Protein AF-A0A7G2RPW8-F1 (afdb_monomer_lite)

pLDDT: mean 79.2, std 11.69, range [50.03, 95.81]

Sequence (171 aa):
MIDICSELSLPIVYSKDDTKHDIQTKIYGFFKKWMQYSFPTNHYNLEVLMDLRLYLTSENPNKRLTSKEKDKIIFLSKKILHYANNDYNLKYSDYDTEQEIIDDLYYIAKYGDILSVRKAVESWNKQHGNKTKITPYISHKKKEELEKKRKYKMKDQQLKIHSGSFVVSFS

Foldseek 3Di:
DVVCCVQQVPPFDDDPPQDPVNVVVSVVVSVVVDVWDATDDGPQRGGIPVSVVCCVPPDPLPPPDDPVRVVVLLVLLVQLVQCLVVVVDPVRGPDPDPVVNVVSLVVSLSVCLDPSNVVSLVSCCVVCVVPDRRHRDHDPVSVVVVVVVVVVVVPPDDPDDDDDDDDDDDD

Secondary structure (DSSP, 8-state):
-HHHHHHTT------TT--HHHHHHHHHHHHHH-S--BPPS-TT---BHHHHHHHHHS--TT----HHHHHHHHHHHHHHHHHHHTTT-GGGSS-SSHHHHHHHHHHHHTTTTSHHHHHHHHHHHHHHTTT--------HHHHHHHHHHHHHHHHH---------------

Structure (mmCIF, N/CA/C/O backbone):
data_AF-A0A7G2RPW8-F1
#
_entry.id   AF-A0A7G2RPW8-F1
#
loop_
_atom_site.group_PDB
_atom_site.id
_atom_site.type_symbol
_atom_site.label_atom_id
_atom_site.label_alt_id
_atom_site.label_comp_id
_atom_site.label_asym_id
_atom_site.label_entity_id
_atom_site.label_seq_id
_atom_site.pdbx_P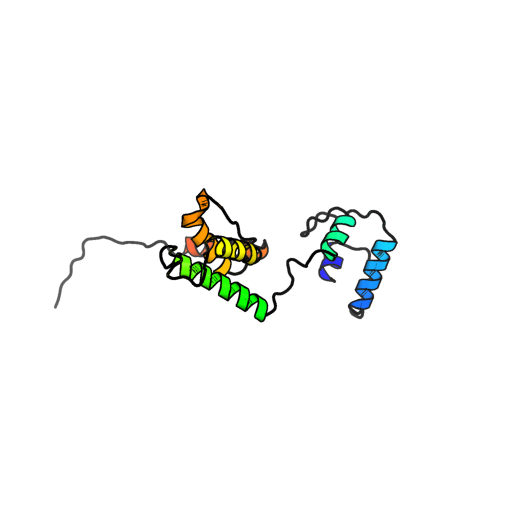DB_ins_code
_atom_site.Cartn_x
_atom_site.Cartn_y
_atom_site.Cartn_z
_atom_site.occupancy
_atom_site.B_iso_or_equiv
_atom_site.auth_seq_id
_atom_site.auth_comp_id
_atom_site.auth_asym_id
_atom_site.auth_atom_id
_atom_site.pdbx_PDB_model_num
ATOM 1 N N . MET A 1 1 ? 17.876 -2.492 -16.284 1.00 55.41 1 MET A N 1
ATOM 2 C CA . MET A 1 1 ? 18.545 -1.615 -17.275 1.00 55.41 1 MET A CA 1
ATOM 3 C C . MET A 1 1 ? 18.636 -2.316 -18.612 1.00 55.41 1 MET A C 1
ATOM 5 O O . MET A 1 1 ? 18.134 -1.751 -19.563 1.00 55.41 1 MET A O 1
ATOM 9 N N . ILE A 1 2 ? 19.167 -3.543 -18.675 1.00 58.84 2 ILE A N 1
ATOM 10 C CA . ILE A 1 2 ? 19.168 -4.340 -19.914 1.00 58.84 2 ILE A CA 1
ATOM 11 C C . ILE A 1 2 ? 17.740 -4.552 -20.445 1.00 58.84 2 ILE A C 1
ATOM 13 O O . ILE A 1 2 ? 17.507 -4.278 -21.613 1.00 58.84 2 ILE A O 1
ATOM 17 N N . ASP A 1 3 ? 16.779 -4.889 -19.574 1.00 60.25 3 ASP A N 1
ATOM 18 C CA . ASP A 1 3 ? 15.368 -5.072 -19.967 1.00 60.25 3 ASP A CA 1
ATOM 19 C C . ASP A 1 3 ? 14.760 -3.821 -20.631 1.00 60.25 3 ASP A C 1
ATOM 21 O O . ASP A 1 3 ? 14.078 -3.915 -21.646 1.00 60.25 3 ASP A O 1
ATOM 25 N N . ILE A 1 4 ? 15.088 -2.633 -20.104 1.00 64.69 4 ILE A N 1
ATOM 26 C CA . ILE A 1 4 ? 14.646 -1.340 -20.650 1.00 64.69 4 ILE A CA 1
ATOM 27 C C . ILE A 1 4 ? 15.271 -1.111 -22.033 1.00 64.69 4 ILE A C 1
ATOM 29 O O . ILE A 1 4 ? 14.584 -0.662 -22.944 1.00 64.69 4 ILE A O 1
ATOM 33 N N . CYS A 1 5 ? 16.554 -1.446 -22.212 1.00 63.31 5 CYS A N 1
ATOM 34 C CA . CYS A 1 5 ? 17.233 -1.323 -23.503 1.00 63.31 5 CYS A CA 1
ATOM 35 C C . CYS A 1 5 ? 16.658 -2.260 -24.566 1.00 63.31 5 CYS A C 1
ATOM 37 O O . CYS A 1 5 ? 16.467 -1.826 -25.701 1.00 63.31 5 CYS A O 1
ATOM 39 N N . SER A 1 6 ? 16.360 -3.511 -24.201 1.00 63.97 6 SER A N 1
ATOM 40 C CA . SER A 1 6 ? 15.754 -4.478 -25.119 1.00 63.97 6 SER A CA 1
ATOM 41 C C . SER A 1 6 ? 14.325 -4.107 -25.495 1.00 63.97 6 SER A C 1
ATOM 43 O O . SER A 1 6 ? 13.932 -4.268 -26.644 1.00 63.97 6 SER A O 1
ATOM 45 N N . GLU A 1 7 ? 13.544 -3.598 -24.543 1.00 64.44 7 GLU A N 1
ATOM 46 C CA . GLU A 1 7 ? 12.127 -3.317 -24.760 1.00 64.44 7 GLU A CA 1
ATOM 47 C C . GLU A 1 7 ? 11.903 -2.009 -25.527 1.00 64.44 7 GLU A C 1
ATOM 49 O O . GLU A 1 7 ? 11.076 -1.953 -26.432 1.00 64.44 7 GLU A O 1
ATOM 54 N N . LEU A 1 8 ? 12.697 -0.974 -25.236 1.00 64.19 8 LEU A N 1
ATOM 55 C CA . LEU A 1 8 ? 12.641 0.305 -25.950 1.00 64.19 8 LEU A CA 1
ATOM 56 C C . LEU A 1 8 ? 13.340 0.268 -27.317 1.00 64.19 8 LEU A C 1
ATOM 58 O O . LEU A 1 8 ? 13.415 1.302 -27.977 1.00 64.19 8 LEU A O 1
ATOM 62 N N . SER A 1 9 ? 13.860 -0.896 -27.738 1.00 64.25 9 SER A N 1
ATOM 63 C CA . SER A 1 9 ? 14.624 -1.070 -28.984 1.00 64.25 9 SER A CA 1
ATOM 64 C C . SER A 1 9 ? 15.713 -0.004 -29.155 1.00 64.25 9 SER A C 1
ATOM 66 O O . SER A 1 9 ? 15.933 0.521 -30.248 1.00 64.25 9 SER A O 1
ATOM 68 N N . LEU A 1 10 ? 16.379 0.350 -28.050 1.00 68.62 10 LEU A N 1
ATOM 69 C CA . LEU A 1 10 ? 17.411 1.378 -28.064 1.00 68.62 10 LEU A CA 1
ATOM 70 C C . LEU A 1 10 ? 18.545 0.922 -29.002 1.00 68.62 10 LEU A C 1
ATOM 72 O O . LEU A 1 10 ? 19.014 -0.208 -28.851 1.00 68.62 10 LEU A O 1
ATOM 76 N N . PRO A 1 11 ? 19.035 1.767 -29.935 1.00 66.88 11 PRO A N 1
ATOM 77 C CA . PRO A 1 11 ? 20.118 1.425 -30.862 1.00 66.88 11 PRO A CA 1
ATOM 78 C C . PRO A 1 11 ? 21.479 1.456 -30.146 1.00 66.88 11 PRO A C 1
ATOM 80 O O . PRO A 1 11 ? 22.416 2.151 -30.541 1.00 66.88 11 PRO A O 1
ATOM 83 N N . ILE A 1 12 ? 21.569 0.738 -29.031 1.00 65.56 12 ILE A N 1
ATOM 84 C CA . ILE A 1 12 ? 22.741 0.617 -28.182 1.00 65.56 12 ILE A CA 1
ATOM 85 C C . ILE A 1 12 ? 23.237 -0.815 -28.325 1.00 65.56 12 ILE A C 1
ATOM 87 O O . ILE A 1 12 ? 22.543 -1.763 -27.972 1.00 65.56 12 ILE A O 1
ATOM 91 N N . VAL A 1 13 ? 24.460 -0.972 -28.825 1.00 65.12 13 VAL A N 1
ATOM 92 C CA . VAL A 1 13 ? 25.117 -2.278 -28.904 1.00 65.12 13 VAL A CA 1
ATOM 93 C C . VAL A 1 13 ? 25.651 -2.632 -27.517 1.00 65.12 13 VAL A C 1
ATOM 95 O O . VAL A 1 13 ? 26.597 -1.998 -27.033 1.00 65.12 13 VAL A O 1
ATOM 98 N N . TYR A 1 14 ? 25.051 -3.633 -26.875 1.00 67.44 14 TYR A N 1
ATOM 99 C CA . TYR A 1 14 ? 25.547 -4.188 -25.618 1.00 67.44 14 TYR A CA 1
ATOM 100 C C . TYR A 1 14 ? 25.941 -5.665 -25.768 1.00 67.44 14 TYR A C 1
ATOM 102 O O . TYR A 1 14 ? 25.247 -6.443 -26.419 1.00 67.44 14 TYR A O 1
ATOM 110 N N . SER A 1 15 ? 27.081 -6.033 -25.182 1.00 68.75 15 SER A N 1
ATOM 111 C CA . SER A 1 15 ? 27.582 -7.408 -25.073 1.00 68.75 15 SER A CA 1
ATOM 112 C C . SER A 1 15 ? 27.179 -8.010 -23.724 1.00 68.75 15 SER A C 1
ATOM 114 O O . SER A 1 15 ? 26.939 -7.283 -22.760 1.00 68.75 15 SER A O 1
ATOM 116 N N . LYS A 1 16 ? 27.151 -9.347 -23.622 1.00 60.62 16 LYS A N 1
ATOM 117 C CA . LYS A 1 16 ? 26.997 -10.047 -22.330 1.00 60.62 16 LYS A CA 1
ATOM 118 C C . LYS A 1 16 ? 28.148 -9.758 -21.358 1.00 60.62 16 LYS A C 1
ATOM 120 O O . LYS A 1 16 ? 27.963 -9.936 -20.159 1.00 60.62 16 LYS A O 1
ATOM 125 N N . ASP A 1 17 ? 29.279 -9.286 -21.877 1.00 70.94 17 ASP A N 1
ATOM 126 C CA . ASP A 1 17 ? 30.476 -8.950 -21.102 1.00 70.94 17 ASP A CA 1
ATOM 127 C C . ASP A 1 17 ? 30.503 -7.489 -20.623 1.00 70.94 17 ASP A C 1
ATOM 129 O O . ASP A 1 17 ? 31.386 -7.114 -19.854 1.00 70.94 17 ASP A O 1
ATOM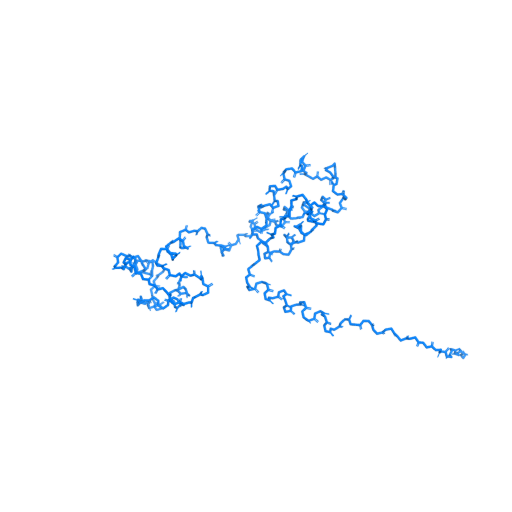 133 N N . ASP A 1 18 ? 29.552 -6.649 -21.056 1.00 72.75 18 ASP A N 1
ATOM 134 C CA . ASP A 1 18 ? 29.512 -5.250 -20.626 1.00 72.75 18 ASP A CA 1
ATOM 135 C C . ASP A 1 18 ? 29.138 -5.150 -19.144 1.00 72.75 18 ASP A C 1
ATOM 137 O O . ASP A 1 18 ? 28.109 -5.667 -18.689 1.00 72.75 18 ASP A O 1
ATOM 141 N N . THR A 1 19 ? 29.931 -4.400 -18.380 1.00 75.38 19 THR A N 1
ATOM 142 C CA . THR A 1 19 ? 29.600 -4.125 -16.985 1.00 75.38 19 THR A CA 1
ATOM 143 C C . THR A 1 19 ? 28.443 -3.128 -16.884 1.00 75.38 19 THR A C 1
ATOM 145 O O . THR A 1 19 ? 28.100 -2.396 -17.817 1.00 75.38 19 THR A O 1
ATOM 148 N N . LYS A 1 20 ? 27.841 -3.030 -15.691 1.00 67.19 20 LYS A N 1
ATOM 149 C CA . LYS A 1 20 ? 26.808 -2.022 -15.398 1.00 67.19 20 LYS A CA 1
ATOM 150 C C . LYS A 1 20 ? 27.271 -0.600 -15.751 1.00 67.19 20 LYS A C 1
ATOM 152 O O . LYS A 1 20 ? 26.452 0.198 -16.202 1.00 67.19 20 LYS A O 1
ATOM 157 N N . HIS A 1 21 ? 28.551 -0.297 -15.529 1.00 75.00 21 HIS A N 1
ATOM 158 C CA . HIS A 1 21 ? 29.132 1.006 -15.830 1.00 75.00 21 HIS A CA 1
ATOM 159 C C . HIS A 1 21 ? 29.225 1.245 -17.343 1.00 75.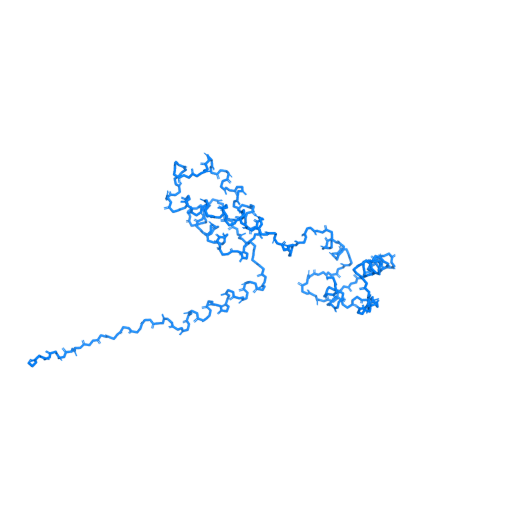00 21 HIS A C 1
ATOM 161 O O . HIS A 1 21 ? 28.829 2.306 -17.817 1.00 75.00 21 HIS A O 1
ATOM 167 N N . ASP A 1 22 ? 29.626 0.232 -18.112 1.00 73.50 22 ASP A N 1
ATOM 168 C CA . ASP A 1 22 ? 29.737 0.325 -19.573 1.00 73.50 22 ASP A CA 1
ATOM 169 C C . ASP A 1 22 ? 28.375 0.572 -20.226 1.00 73.50 22 ASP A C 1
ATOM 171 O O . ASP A 1 22 ? 28.231 1.442 -21.087 1.00 73.50 22 ASP A O 1
ATOM 175 N N . ILE A 1 23 ? 27.337 -0.123 -19.751 1.00 72.31 23 ILE A N 1
ATOM 176 C CA . ILE A 1 23 ? 25.957 0.075 -20.213 1.00 72.31 23 ILE A CA 1
ATOM 177 C C . ILE A 1 23 ? 25.484 1.502 -19.901 1.00 72.31 23 ILE A C 1
ATOM 179 O O . ILE A 1 23 ? 24.871 2.149 -20.749 1.00 72.31 23 ILE A O 1
ATOM 183 N N . GLN A 1 24 ? 25.793 2.026 -18.710 1.00 75.19 24 GLN A N 1
ATOM 184 C CA . GLN A 1 24 ? 25.450 3.403 -18.341 1.00 75.19 24 GLN A CA 1
ATOM 185 C C . GLN A 1 24 ? 26.156 4.431 -19.228 1.00 75.19 24 GLN A C 1
ATOM 187 O O . GLN A 1 24 ? 25.513 5.371 -19.692 1.00 75.19 24 GLN A O 1
ATOM 192 N N . THR A 1 25 ? 27.442 4.233 -19.517 1.00 77.19 25 THR A N 1
ATOM 193 C CA . THR A 1 25 ? 28.224 5.117 -20.391 1.00 77.19 25 THR A CA 1
ATOM 194 C C . THR A 1 25 ? 27.684 5.111 -21.820 1.00 77.19 25 THR A C 1
ATOM 196 O O . THR A 1 25 ? 27.546 6.170 -22.435 1.00 77.19 25 THR A O 1
ATOM 199 N N . LYS A 1 26 ? 27.286 3.943 -22.337 1.00 77.56 26 LYS A N 1
ATOM 200 C CA . LYS A 1 26 ? 26.661 3.815 -23.662 1.00 77.56 26 LYS A CA 1
ATOM 201 C C . LYS A 1 26 ? 25.291 4.499 -23.732 1.00 77.56 26 LYS A C 1
ATOM 203 O O . LYS A 1 26 ? 25.016 5.212 -24.696 1.00 77.56 26 LYS A O 1
ATOM 208 N N . ILE A 1 27 ? 24.464 4.354 -22.695 1.00 75.19 27 ILE A N 1
ATOM 209 C CA . ILE A 1 27 ? 23.180 5.063 -22.567 1.00 75.19 27 ILE A CA 1
ATOM 210 C C . ILE A 1 27 ? 23.402 6.580 -22.493 1.00 75.19 27 ILE A C 1
ATOM 212 O O . ILE A 1 27 ? 22.709 7.344 -23.161 1.00 75.19 27 ILE A O 1
ATOM 216 N N . TYR A 1 28 ? 24.397 7.033 -21.732 1.00 75.75 28 TYR A N 1
ATOM 217 C CA . TYR A 1 28 ? 24.738 8.451 -21.643 1.00 75.75 28 TYR A CA 1
ATOM 218 C C . TYR A 1 28 ? 25.224 9.010 -22.990 1.00 75.75 28 TYR A C 1
ATOM 220 O O . TYR A 1 28 ? 24.806 10.091 -23.405 1.00 75.75 28 TYR A O 1
ATOM 228 N N . GLY A 1 29 ? 26.042 8.247 -23.720 1.00 75.75 29 GLY A N 1
ATOM 229 C CA . GLY A 1 29 ? 26.447 8.574 -25.088 1.00 75.75 29 GLY A CA 1
ATOM 230 C C . GLY A 1 29 ? 25.259 8.678 -26.048 1.00 75.75 29 GLY A C 1
ATOM 231 O O . GLY A 1 29 ? 25.213 9.594 -26.869 1.00 75.75 29 GLY A O 1
ATOM 232 N N . PHE A 1 30 ? 24.263 7.800 -25.905 1.00 75.81 30 PHE A N 1
ATOM 233 C CA . PHE A 1 30 ? 23.013 7.877 -26.661 1.00 75.81 30 PHE A CA 1
ATOM 234 C C . PHE A 1 30 ? 22.238 9.167 -26.349 1.00 75.81 30 PHE A C 1
ATOM 236 O O . PHE A 1 30 ? 21.915 9.911 -27.273 1.00 75.81 30 PHE A O 1
ATOM 243 N N . PHE A 1 31 ? 22.045 9.505 -25.070 1.00 73.88 31 PHE A N 1
ATOM 244 C CA . PHE A 1 31 ? 21.397 10.762 -24.665 1.00 73.88 31 PHE A CA 1
ATOM 245 C C . PHE A 1 31 ? 22.131 12.016 -25.154 1.00 73.88 31 PHE A C 1
ATOM 247 O O . PHE A 1 31 ? 21.499 13.036 -25.412 1.00 73.88 31 PHE A O 1
ATOM 254 N N . LYS A 1 32 ? 23.461 11.962 -25.285 1.00 72.62 32 LYS A N 1
ATOM 255 C CA . LYS A 1 32 ? 24.258 13.084 -25.798 1.00 72.62 32 LYS A CA 1
ATOM 256 C C . LYS A 1 32 ? 24.153 13.235 -27.319 1.00 72.62 32 LYS A C 1
ATOM 258 O O . LYS A 1 32 ? 24.285 14.344 -27.827 1.00 72.62 32 LYS A O 1
ATOM 263 N N . LYS A 1 33 ? 23.953 12.130 -28.044 1.00 73.62 33 LYS A N 1
ATOM 264 C CA . LYS A 1 33 ? 23.915 12.098 -29.515 1.00 73.62 33 LYS A CA 1
ATOM 265 C C . LYS A 1 33 ? 22.527 12.398 -30.085 1.00 73.62 33 LYS A C 1
ATOM 267 O O . LYS A 1 33 ? 22.437 12.968 -31.167 1.00 73.62 33 LYS A O 1
ATOM 272 N N . TRP A 1 34 ? 21.465 12.027 -29.376 1.00 66.06 34 TRP A N 1
ATOM 273 C CA . TRP A 1 34 ? 20.088 12.179 -29.839 1.00 66.06 34 TRP A CA 1
ATOM 274 C C . TRP A 1 34 ? 19.361 13.190 -28.953 1.00 66.06 34 TRP A C 1
ATOM 276 O O . TRP A 1 34 ? 19.174 12.943 -27.770 1.00 66.06 34 TRP A O 1
ATOM 286 N N . MET A 1 35 ? 18.959 14.335 -29.513 1.00 60.25 35 MET A N 1
ATOM 287 C CA . MET A 1 35 ? 18.170 15.342 -28.781 1.00 60.25 35 MET A CA 1
ATOM 288 C C . MET A 1 35 ? 16.667 15.039 -28.785 1.00 60.25 35 MET A C 1
ATOM 290 O O . MET A 1 35 ? 15.954 15.453 -27.874 1.00 60.25 35 MET A O 1
ATOM 294 N N . GLN A 1 36 ? 16.186 14.315 -29.795 1.00 63.91 36 GLN A N 1
ATOM 295 C CA . GLN A 1 36 ? 14.795 13.904 -29.945 1.00 63.91 36 GLN A CA 1
ATOM 296 C C . GLN A 1 36 ? 14.785 12.464 -30.455 1.00 63.91 36 GLN A C 1
ATOM 298 O O . GLN A 1 36 ? 15.379 12.155 -31.486 1.00 63.91 36 GLN A O 1
ATOM 303 N N . TYR A 1 37 ? 14.156 11.576 -29.693 1.00 69.25 37 TYR A N 1
ATOM 304 C CA . TYR A 1 37 ? 13.927 10.187 -30.067 1.00 69.25 37 TYR A CA 1
ATOM 305 C C . TYR A 1 37 ? 12.525 9.826 -29.593 1.00 69.25 37 TYR A C 1
ATOM 307 O O . TYR A 1 37 ? 12.205 10.068 -28.424 1.00 69.25 37 TYR A O 1
ATOM 315 N N . SER A 1 38 ? 11.700 9.318 -30.505 1.00 68.31 38 SER A N 1
ATOM 316 C CA . SER A 1 38 ? 10.374 8.805 -30.190 1.00 68.31 38 SER A CA 1
ATOM 317 C C . SER A 1 38 ? 10.452 7.301 -29.976 1.00 68.31 38 SER A C 1
ATOM 319 O O . SER A 1 38 ? 11.073 6.577 -30.758 1.00 68.31 38 SER A O 1
ATOM 321 N N . PHE A 1 39 ? 9.832 6.830 -28.902 1.00 72.06 39 PHE A N 1
ATOM 322 C CA . PHE A 1 39 ? 9.745 5.404 -28.625 1.00 72.06 39 PHE A CA 1
ATOM 323 C C . PHE A 1 39 ? 8.443 4.838 -29.203 1.00 72.06 39 PHE A C 1
ATOM 325 O O . PHE A 1 39 ? 7.407 5.505 -29.155 1.00 72.06 39 PHE A O 1
ATOM 332 N N . PRO A 1 40 ? 8.452 3.603 -29.734 1.00 68.81 40 PRO A N 1
ATOM 333 C CA . PRO A 1 40 ? 7.214 2.886 -30.011 1.00 68.81 40 PRO A CA 1
ATOM 334 C C . PRO A 1 40 ? 6.455 2.613 -28.704 1.00 68.81 40 PRO A C 1
ATOM 336 O O . PRO A 1 40 ? 7.041 2.652 -27.617 1.00 68.81 40 PRO A O 1
ATOM 339 N N . THR A 1 41 ? 5.157 2.312 -28.809 1.00 64.88 41 THR A N 1
ATOM 340 C CA . THR A 1 41 ? 4.305 1.979 -27.658 1.00 64.88 41 THR A CA 1
ATOM 341 C C . THR A 1 41 ? 4.979 0.920 -26.786 1.00 64.88 41 THR A C 1
ATOM 343 O O . THR A 1 41 ? 5.247 -0.192 -27.237 1.00 64.88 41 THR A O 1
ATOM 346 N N . ASN A 1 42 ? 5.269 1.282 -25.539 1.00 68.50 42 ASN A N 1
ATOM 347 C CA . ASN A 1 42 ? 6.021 0.465 -24.589 1.00 68.50 42 ASN A CA 1
ATOM 348 C C . ASN A 1 42 ? 5.268 0.369 -23.260 1.00 68.50 42 ASN A C 1
ATOM 350 O O . ASN A 1 42 ? 4.441 1.225 -22.946 1.00 68.50 42 ASN A O 1
ATOM 354 N N . HIS A 1 43 ? 5.568 -0.648 -22.445 1.00 63.78 43 HIS A N 1
ATOM 355 C CA . HIS A 1 43 ? 4.872 -0.862 -21.169 1.00 63.78 43 HIS A CA 1
ATOM 356 C C . HIS A 1 43 ? 5.141 0.241 -20.129 1.00 63.78 43 HIS A C 1
ATOM 358 O O . HIS A 1 43 ? 4.511 0.258 -19.071 1.00 63.78 43 HIS A O 1
ATOM 364 N N . TYR A 1 44 ? 6.075 1.150 -20.420 1.00 61.38 44 TYR A N 1
ATOM 365 C CA . TYR A 1 44 ? 6.429 2.293 -19.587 1.00 61.38 44 TYR A CA 1
ATOM 366 C C . TYR A 1 44 ? 5.700 3.585 -19.997 1.00 61.38 44 TYR A C 1
ATOM 368 O O . TYR A 1 44 ? 5.866 4.590 -19.311 1.00 61.38 44 TYR A O 1
ATOM 376 N N . ASN A 1 45 ? 4.887 3.562 -21.067 1.00 65.75 45 ASN A N 1
ATOM 377 C CA . ASN A 1 45 ? 4.211 4.729 -21.653 1.00 65.75 45 ASN A CA 1
ATOM 378 C C . ASN A 1 45 ? 5.153 5.923 -21.895 1.00 65.75 45 ASN A C 1
ATOM 380 O O . ASN A 1 45 ? 4.776 7.073 -21.688 1.00 65.75 45 ASN A O 1
ATOM 384 N N . LEU A 1 46 ? 6.395 5.649 -22.297 1.00 75.25 46 LEU A N 1
ATOM 385 C CA . LEU A 1 46 ? 7.365 6.685 -22.644 1.00 75.25 46 LEU A CA 1
ATOM 386 C C . LEU A 1 46 ? 7.196 7.007 -24.124 1.00 75.25 46 LEU A C 1
ATOM 388 O O . LEU A 1 46 ? 7.336 6.110 -24.949 1.00 75.25 46 LEU A O 1
ATOM 392 N N . GLU A 1 47 ? 6.915 8.254 -24.473 1.00 70.19 47 GLU A N 1
ATOM 393 C CA . GLU A 1 47 ? 6.743 8.654 -25.872 1.00 70.19 47 GLU A CA 1
ATOM 394 C C . GLU A 1 47 ? 8.015 9.306 -26.399 1.00 70.19 47 GLU A C 1
ATOM 396 O O . GLU A 1 47 ? 8.431 9.056 -27.532 1.00 70.19 47 GLU A O 1
ATOM 401 N N . VAL A 1 48 ? 8.678 10.096 -25.552 1.00 73.44 48 VAL A N 1
ATOM 402 C CA . VAL A 1 48 ? 9.861 10.868 -25.923 1.00 73.44 48 VAL A CA 1
ATOM 403 C C . VAL A 1 48 ? 11.052 10.593 -25.015 1.00 73.44 48 VAL A C 1
ATOM 405 O O . VAL A 1 48 ? 10.938 10.180 -23.862 1.00 73.44 48 VAL A O 1
ATOM 408 N N . LEU A 1 49 ? 12.246 10.892 -25.528 1.00 71.88 49 LEU A N 1
ATOM 409 C CA . LEU A 1 49 ? 13.511 10.807 -24.792 1.00 71.88 49 LEU A CA 1
ATOM 410 C C . LEU A 1 49 ? 13.486 11.534 -23.433 1.00 71.88 49 LEU A C 1
ATOM 412 O O . LEU A 1 49 ? 14.135 11.093 -22.482 1.00 71.88 49 LEU A O 1
ATOM 416 N N . MET A 1 50 ? 12.727 12.631 -23.337 1.00 70.25 50 MET A N 1
ATOM 417 C CA . MET A 1 50 ? 12.526 13.365 -22.086 1.00 70.25 50 MET A CA 1
ATOM 418 C C . MET A 1 50 ? 11.820 12.509 -21.027 1.00 70.25 50 MET A C 1
ATOM 420 O O . MET A 1 50 ? 12.233 12.529 -19.868 1.00 70.25 50 MET A O 1
ATOM 424 N N . ASP A 1 51 ? 10.838 11.700 -21.425 1.00 68.19 51 ASP A N 1
ATOM 425 C CA . ASP A 1 51 ? 10.117 10.797 -20.525 1.00 68.19 51 ASP A CA 1
ATOM 426 C C . ASP A 1 51 ? 11.055 9.717 -19.998 1.00 68.19 51 ASP A C 1
ATOM 428 O O . ASP A 1 51 ? 11.054 9.420 -18.807 1.00 68.19 51 ASP A O 1
ATOM 432 N N . LEU A 1 52 ? 11.923 9.170 -20.858 1.00 72.94 52 LEU A N 1
ATOM 433 C CA . LEU A 1 52 ? 12.930 8.200 -20.430 1.00 72.94 52 LEU A CA 1
ATOM 434 C C . LEU A 1 52 ? 13.920 8.823 -19.439 1.00 72.94 52 LEU A C 1
ATOM 436 O O . LEU A 1 52 ? 14.278 8.192 -18.444 1.00 72.94 52 LEU A O 1
ATOM 440 N N . ARG A 1 53 ? 14.356 10.064 -19.685 1.00 69.69 53 ARG A N 1
ATOM 441 C CA . ARG A 1 53 ? 15.234 10.789 -18.760 1.00 69.69 53 ARG A CA 1
ATOM 442 C C . ARG A 1 53 ? 14.549 10.987 -17.410 1.00 69.69 53 ARG A C 1
ATOM 444 O O . ARG A 1 53 ? 15.157 10.664 -16.394 1.00 69.69 53 ARG A O 1
ATOM 451 N N . LEU A 1 54 ? 13.295 11.441 -17.414 1.00 68.25 54 LEU A N 1
ATOM 452 C CA . LEU A 1 54 ? 12.490 11.632 -16.210 1.00 68.25 54 LEU A CA 1
ATOM 453 C C . LEU A 1 54 ? 12.284 10.307 -15.464 1.00 68.25 54 LEU A C 1
ATOM 455 O O . LEU A 1 54 ? 12.491 10.260 -14.254 1.00 68.25 54 LEU A O 1
ATOM 459 N N . TYR A 1 55 ? 11.975 9.225 -16.179 1.00 68.50 55 TYR A N 1
ATOM 460 C CA . TYR A 1 55 ? 11.818 7.879 -15.632 1.00 68.50 55 TYR A CA 1
ATOM 461 C C . TYR A 1 55 ? 13.101 7.379 -14.954 1.00 68.50 55 TYR A C 1
ATOM 463 O O . TYR A 1 55 ? 13.053 6.888 -13.827 1.00 68.50 55 TYR A O 1
ATOM 471 N N . LEU A 1 56 ? 14.264 7.557 -15.590 1.00 65.50 56 LEU A N 1
ATOM 472 C CA . LEU A 1 56 ? 15.557 7.144 -15.032 1.00 65.50 56 LEU A CA 1
ATOM 473 C C . LEU A 1 56 ? 16.004 7.985 -13.829 1.00 65.50 56 LEU A C 1
ATOM 475 O O . LEU A 1 56 ? 16.738 7.473 -12.983 1.00 65.50 56 LEU A O 1
ATOM 479 N N . THR A 1 57 ? 15.599 9.256 -13.754 1.00 65.06 57 THR A N 1
ATOM 480 C CA . THR A 1 57 ? 15.914 10.138 -12.617 1.00 65.06 57 THR A CA 1
ATOM 481 C C . THR A 1 57 ? 14.876 10.101 -11.499 1.00 65.06 57 THR A C 1
ATOM 483 O O . THR A 1 57 ? 15.194 10.474 -10.373 1.00 65.06 57 THR A O 1
ATOM 486 N N . SER A 1 58 ? 13.645 9.675 -11.789 1.00 60.97 58 SER A N 1
ATOM 487 C CA . SER A 1 58 ? 12.601 9.502 -10.780 1.00 60.97 58 SER A CA 1
ATOM 488 C C . SER A 1 58 ? 12.972 8.387 -9.800 1.00 60.97 58 SER A C 1
ATOM 490 O O . SER A 1 58 ? 13.649 7.420 -10.166 1.00 60.97 58 SER A O 1
ATOM 492 N N . GLU A 1 59 ? 12.546 8.507 -8.537 1.00 54.69 59 GLU A N 1
ATOM 493 C CA . GLU A 1 59 ? 12.688 7.409 -7.580 1.00 54.69 59 GLU A CA 1
ATOM 494 C C . GLU A 1 59 ? 12.022 6.165 -8.163 1.00 54.69 59 GLU A C 1
ATOM 496 O O . GLU A 1 59 ? 10.830 6.176 -8.457 1.00 54.69 59 GLU A O 1
ATOM 501 N N . ASN A 1 60 ? 12.809 5.103 -8.354 1.00 56.75 60 ASN A N 1
ATOM 502 C CA . ASN A 1 60 ? 12.343 3.883 -8.996 1.00 56.75 60 ASN A CA 1
ATOM 503 C C . ASN A 1 60 ? 11.072 3.382 -8.279 1.00 56.75 60 ASN A C 1
ATOM 505 O O . ASN A 1 60 ? 11.176 2.935 -7.132 1.00 56.75 60 ASN A O 1
ATOM 509 N N . PRO A 1 61 ? 9.889 3.397 -8.922 1.00 50.03 61 PRO A N 1
ATOM 510 C CA . PRO A 1 61 ? 8.657 2.919 -8.295 1.00 50.03 61 PRO A CA 1
ATOM 511 C C . PRO A 1 61 ? 8.720 1.409 -8.008 1.00 50.03 61 PRO A C 1
ATOM 513 O O . PRO A 1 61 ? 7.959 0.892 -7.196 1.00 50.03 61 PRO A O 1
ATOM 516 N N . ASN A 1 62 ? 9.677 0.709 -8.631 1.00 52.50 62 ASN A N 1
ATOM 517 C CA . ASN A 1 62 ? 10.028 -0.684 -8.374 1.00 52.50 62 ASN A CA 1
ATOM 518 C C . ASN A 1 62 ? 11.298 -0.836 -7.519 1.00 52.50 62 ASN A C 1
ATOM 520 O O . ASN A 1 62 ? 11.904 -1.915 -7.528 1.00 52.50 62 ASN A O 1
ATOM 524 N N . LYS A 1 63 ? 11.751 0.210 -6.800 1.00 62.88 63 LYS A N 1
ATOM 525 C CA . LYS A 1 63 ? 12.829 0.082 -5.808 1.00 62.88 63 LYS A CA 1
ATOM 526 C C . LYS A 1 63 ? 12.436 -1.070 -4.892 1.00 62.88 63 LYS A C 1
ATOM 528 O O . LYS A 1 63 ? 11.421 -1.012 -4.200 1.00 62.88 63 LYS A O 1
ATOM 533 N N . ARG A 1 64 ? 13.207 -2.160 -4.941 1.00 63.41 64 ARG A N 1
ATOM 534 C CA . ARG A 1 64 ? 12.981 -3.300 -4.056 1.00 63.41 64 ARG A CA 1
ATOM 535 C C . ARG A 1 64 ? 13.108 -2.776 -2.632 1.00 63.41 64 ARG A C 1
ATOM 537 O O . ARG A 1 64 ? 14.202 -2.390 -2.228 1.00 63.41 64 ARG A O 1
ATOM 544 N N . LEU A 1 65 ? 11.983 -2.739 -1.923 1.00 72.69 65 LEU A N 1
ATOM 545 C CA . LEU A 1 65 ? 11.942 -2.421 -0.503 1.00 72.69 65 LEU A CA 1
ATOM 546 C C . LEU A 1 65 ? 12.956 -3.299 0.222 1.00 72.69 65 LEU A C 1
ATOM 548 O O . LEU A 1 65 ? 12.971 -4.522 0.046 1.00 72.69 65 LEU A O 1
ATOM 552 N N . THR A 1 66 ? 13.789 -2.677 1.043 1.00 82.75 66 THR A N 1
ATOM 553 C CA . THR A 1 66 ? 14.619 -3.420 1.987 1.00 82.75 66 THR A CA 1
ATOM 554 C C . THR A 1 66 ? 13.721 -4.148 2.990 1.00 82.75 66 THR A C 1
ATOM 556 O O . THR A 1 66 ? 12.588 -3.727 3.243 1.00 82.75 66 THR A O 1
ATOM 559 N N . SER A 1 67 ? 14.214 -5.232 3.599 1.00 83.75 67 SER A N 1
ATOM 560 C CA . SER A 1 67 ? 13.445 -5.957 4.624 1.00 83.75 67 SER A CA 1
ATOM 561 C C . SER A 1 67 ? 12.981 -5.020 5.745 1.00 83.75 67 SER A C 1
ATOM 563 O O . SER A 1 67 ? 11.815 -5.052 6.117 1.00 83.75 67 SER A O 1
ATOM 565 N N . LYS A 1 68 ? 13.845 -4.088 6.176 1.00 86.94 68 LYS A N 1
ATOM 566 C CA . LYS A 1 68 ? 13.530 -3.089 7.210 1.00 86.94 68 LYS A CA 1
ATOM 567 C C . LYS A 1 68 ? 12.395 -2.143 6.807 1.00 86.94 68 LYS A C 1
ATOM 569 O O . LYS A 1 68 ? 11.492 -1.900 7.601 1.00 86.94 68 LYS A O 1
ATOM 574 N N . GLU A 1 69 ? 12.420 -1.609 5.585 1.00 87.06 69 GLU A N 1
ATOM 575 C CA . GLU A 1 69 ? 11.351 -0.724 5.096 1.00 87.06 69 GLU A CA 1
ATOM 576 C C . GLU A 1 69 ? 10.024 -1.479 4.982 1.00 87.06 69 GLU A C 1
ATOM 578 O O . GLU A 1 69 ? 8.975 -0.968 5.369 1.00 87.06 69 GLU A O 1
ATOM 583 N N . LYS A 1 70 ? 10.068 -2.725 4.500 1.00 88.88 70 LYS A N 1
ATOM 584 C CA . LYS A 1 70 ? 8.883 -3.576 4.399 1.00 88.88 70 LYS A CA 1
ATOM 585 C C . LYS A 1 70 ? 8.286 -3.882 5.773 1.00 88.88 70 LYS A C 1
ATOM 587 O O . LYS A 1 70 ? 7.069 -3.785 5.928 1.00 88.88 70 LYS A O 1
ATOM 592 N N . ASP A 1 71 ? 9.120 -4.206 6.756 1.00 92.56 71 ASP A N 1
ATOM 593 C CA . ASP A 1 71 ? 8.683 -4.454 8.131 1.00 92.56 71 ASP A CA 1
ATOM 594 C C . ASP A 1 71 ? 8.058 -3.198 8.743 1.00 92.56 71 ASP A C 1
ATOM 596 O O . ASP A 1 71 ? 6.988 -3.288 9.343 1.00 92.56 71 ASP A O 1
ATOM 600 N N . LYS A 1 72 ? 8.641 -2.016 8.492 1.00 94.00 72 LYS A N 1
ATOM 601 C CA . LYS A 1 72 ? 8.056 -0.729 8.891 1.00 94.00 72 LYS A CA 1
ATOM 602 C C . LYS A 1 72 ? 6.674 -0.518 8.269 1.00 94.00 72 LYS A C 1
ATOM 604 O O . LYS A 1 72 ? 5.724 -0.232 8.988 1.00 94.00 72 LYS A O 1
ATOM 609 N N . ILE A 1 73 ? 6.527 -0.702 6.955 1.00 93.62 73 ILE A N 1
ATOM 610 C CA . ILE A 1 73 ? 5.234 -0.531 6.265 1.00 93.62 73 ILE A CA 1
ATOM 611 C C . ILE A 1 73 ? 4.184 -1.502 6.819 1.00 93.62 73 ILE A C 1
ATOM 613 O O . ILE A 1 73 ? 3.033 -1.121 7.044 1.00 93.62 73 ILE A O 1
ATOM 617 N N . ILE A 1 74 ? 4.568 -2.759 7.058 1.00 94.12 74 ILE A N 1
ATOM 618 C CA . ILE A 1 74 ? 3.677 -3.771 7.637 1.00 94.12 74 ILE A CA 1
ATOM 619 C C . ILE A 1 74 ? 3.286 -3.393 9.065 1.00 94.12 74 ILE A C 1
ATOM 621 O O . ILE A 1 74 ? 2.120 -3.548 9.425 1.00 94.12 74 ILE A O 1
ATOM 625 N N . PHE A 1 75 ? 4.233 -2.909 9.864 1.00 95.75 75 PHE A N 1
ATOM 626 C C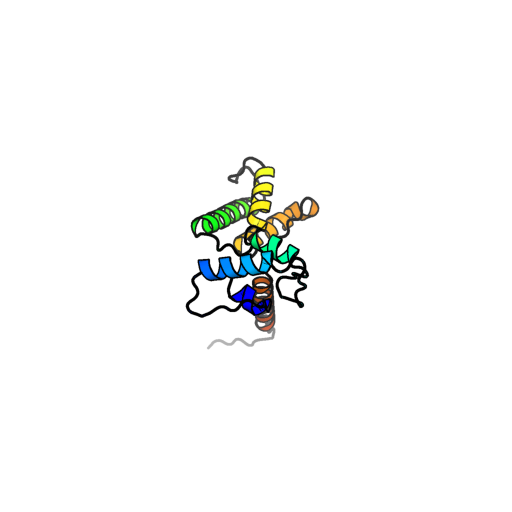A . PHE A 1 75 ? 3.992 -2.459 11.227 1.00 95.75 75 PHE A CA 1
ATOM 627 C C . PHE A 1 75 ? 2.989 -1.301 11.266 1.00 95.75 75 PHE A C 1
ATOM 629 O O . PHE A 1 75 ? 1.962 -1.428 11.927 1.00 95.75 75 PHE A O 1
ATOM 636 N N . LEU A 1 76 ? 3.198 -0.247 10.468 1.00 95.38 76 LEU A N 1
ATOM 637 C CA . LEU A 1 76 ? 2.254 0.875 10.354 1.00 95.38 76 LEU A CA 1
ATOM 638 C C . LEU A 1 76 ? 0.868 0.405 9.894 1.00 95.38 76 LEU A C 1
ATOM 640 O O . LEU A 1 76 ? -0.146 0.737 10.500 1.00 95.38 76 LEU A O 1
ATOM 644 N N . SER A 1 77 ? 0.815 -0.474 8.887 1.00 95.81 77 SER A N 1
ATOM 645 C CA . SER A 1 77 ? -0.453 -1.059 8.428 1.00 95.81 77 SER A CA 1
ATOM 646 C C . SER A 1 77 ? -1.192 -1.798 9.552 1.00 95.81 77 SER A C 1
ATOM 648 O O . SER A 1 77 ? -2.419 -1.763 9.614 1.00 95.81 77 SER A O 1
ATOM 650 N N . LYS A 1 78 ? -0.463 -2.492 10.439 1.00 95.31 78 LYS A N 1
ATOM 651 C CA . LYS A 1 78 ? -1.043 -3.193 11.593 1.00 95.31 78 LYS A CA 1
ATOM 652 C C . LYS A 1 78 ? -1.526 -2.227 12.672 1.00 95.31 78 LYS A C 1
ATOM 654 O O . LYS A 1 78 ? -2.596 -2.485 13.210 1.00 95.31 78 LYS A O 1
ATOM 659 N N . LYS A 1 79 ? -0.801 -1.137 12.952 1.00 95.00 79 LYS A N 1
ATOM 660 C CA . LYS A 1 79 ? -1.258 -0.081 13.874 1.00 95.00 79 LYS A CA 1
ATOM 661 C C . LYS A 1 79 ? -2.604 0.494 13.425 1.00 95.00 79 LYS A C 1
ATOM 663 O O . LYS A 1 79 ? -3.548 0.548 14.206 1.00 95.00 79 LYS A O 1
ATOM 668 N N . ILE A 1 80 ? -2.726 0.829 12.139 1.00 94.25 80 ILE A N 1
ATOM 669 C CA . ILE A 1 80 ? -3.973 1.355 11.558 1.00 94.25 80 ILE A CA 1
ATOM 670 C C . ILE A 1 80 ? -5.102 0.318 11.634 1.00 94.25 80 ILE A C 1
ATOM 672 O O . ILE A 1 80 ? -6.235 0.643 11.978 1.00 94.25 80 ILE A O 1
ATOM 676 N N . LEU A 1 81 ? -4.810 -0.952 11.337 1.00 94.88 81 LEU A N 1
ATOM 677 C CA . LEU A 1 81 ? -5.801 -2.023 11.472 1.00 94.88 81 LEU A CA 1
ATOM 678 C C . LEU A 1 81 ? -6.224 -2.248 12.926 1.00 94.88 81 LEU A C 1
ATOM 680 O O . LEU A 1 81 ? -7.387 -2.550 13.163 1.00 94.88 81 LEU A O 1
ATOM 684 N N . HIS A 1 82 ? -5.310 -2.109 13.886 1.00 94.75 82 HIS A N 1
ATOM 685 C CA . HIS A 1 82 ? -5.631 -2.191 15.308 1.00 94.75 82 HIS A CA 1
ATOM 686 C C . HIS A 1 82 ? -6.613 -1.088 15.705 1.00 94.75 82 HIS A C 1
ATOM 688 O O . HIS A 1 82 ? -7.665 -1.389 16.259 1.00 94.75 82 HIS A O 1
ATOM 694 N N . TYR A 1 83 ? -6.332 0.153 15.302 1.00 93.94 83 TYR A N 1
ATOM 695 C CA . TYR A 1 83 ? -7.255 1.276 15.456 1.00 93.94 83 TYR A CA 1
ATOM 696 C C . TYR A 1 83 ? -8.637 0.985 14.842 1.00 93.94 83 TYR A C 1
ATOM 698 O O . TYR A 1 83 ? -9.657 1.150 15.508 1.00 93.94 83 TYR A O 1
ATOM 706 N N . ALA A 1 84 ? -8.685 0.473 13.608 1.00 92.00 84 ALA A N 1
ATOM 707 C CA . ALA A 1 84 ? -9.946 0.137 12.946 1.00 92.00 84 ALA A CA 1
ATOM 708 C C . ALA A 1 84 ? -10.711 -1.023 13.615 1.00 92.00 84 ALA A C 1
ATOM 710 O O . ALA A 1 84 ? -11.938 -1.054 13.562 1.00 92.00 84 ALA A O 1
ATOM 711 N N . ASN A 1 85 ? -10.007 -1.975 14.233 1.00 92.81 85 ASN A N 1
ATOM 712 C CA . ASN A 1 85 ? -10.615 -3.098 14.952 1.00 92.81 85 ASN A CA 1
ATOM 713 C C . ASN A 1 85 ? -11.136 -2.704 16.344 1.00 92.81 85 ASN A C 1
ATOM 715 O O . ASN A 1 85 ? -12.004 -3.395 16.865 1.00 92.81 85 ASN A O 1
ATOM 719 N N . ASN A 1 86 ? -10.631 -1.615 16.928 1.00 92.94 86 ASN A N 1
ATOM 720 C CA . ASN A 1 86 ? -11.096 -1.051 18.199 1.00 92.94 86 ASN A CA 1
ATOM 721 C C . ASN A 1 86 ? -12.136 0.061 17.974 1.00 92.94 86 ASN A C 1
ATOM 723 O O . ASN A 1 86 ? -12.079 1.113 18.613 1.00 92.94 86 ASN A O 1
ATOM 727 N N . ASP A 1 87 ? -13.040 -0.141 17.011 1.00 90.25 87 ASP A N 1
ATOM 728 C CA . ASP A 1 87 ? -14.120 0.790 16.662 1.00 90.25 87 ASP A CA 1
ATOM 729 C C . ASP A 1 87 ? -13.655 2.235 16.402 1.00 90.25 87 ASP A C 1
ATOM 731 O O . ASP A 1 87 ? -14.376 3.194 16.677 1.00 90.25 87 ASP A O 1
ATOM 735 N N . TYR A 1 88 ? -12.449 2.405 15.845 1.00 89.62 88 TYR A N 1
ATOM 736 C CA . TYR A 1 88 ? -11.872 3.713 15.508 1.00 89.62 88 TYR A CA 1
ATOM 737 C C . TYR A 1 88 ? -11.686 4.632 16.729 1.00 89.62 88 TYR A C 1
ATOM 739 O O . TYR A 1 88 ? -11.710 5.861 16.621 1.00 89.62 88 TYR A O 1
ATOM 747 N N . ASN A 1 89 ? -11.478 4.044 17.908 1.00 88.38 89 ASN A N 1
ATOM 748 C CA . ASN A 1 89 ? -11.259 4.783 19.142 1.00 88.38 89 ASN A CA 1
ATOM 749 C C . ASN A 1 89 ? -9.767 5.080 19.364 1.00 88.38 89 ASN A C 1
ATOM 751 O O . ASN A 1 89 ? -8.968 4.172 19.597 1.00 88.38 89 ASN A O 1
ATOM 755 N N . LEU A 1 90 ? -9.408 6.369 19.360 1.00 90.75 90 LEU A N 1
ATOM 756 C CA . LEU A 1 90 ? -8.026 6.826 19.554 1.00 90.75 90 LEU A CA 1
ATOM 757 C C . LEU A 1 90 ? -7.439 6.409 20.912 1.00 90.75 90 LEU A C 1
ATOM 759 O O . LEU A 1 90 ? -6.249 6.122 20.990 1.00 90.75 90 LEU A O 1
ATOM 763 N N . LYS A 1 91 ? -8.263 6.279 21.965 1.00 88.81 91 LYS A N 1
ATOM 764 C CA . LYS A 1 91 ? -7.798 5.878 23.310 1.00 88.81 91 LYS A CA 1
ATOM 765 C C . LYS A 1 91 ? -7.212 4.466 23.359 1.00 88.81 91 LYS A C 1
ATOM 767 O O . LYS A 1 91 ? -6.446 4.160 24.265 1.00 88.81 91 LYS A O 1
ATOM 772 N N . TYR A 1 92 ? -7.607 3.609 22.421 1.00 88.56 92 TYR A N 1
ATOM 773 C CA . TYR A 1 92 ? -7.128 2.231 22.296 1.00 88.56 92 TYR A CA 1
ATOM 774 C C . TYR A 1 92 ? -6.205 2.076 21.086 1.00 88.56 92 TYR A C 1
ATOM 776 O O . TYR A 1 92 ? -6.153 1.018 20.459 1.00 88.56 92 TYR A O 1
ATOM 784 N N . SER A 1 93 ? -5.524 3.155 20.709 1.00 90.12 93 SER A N 1
ATOM 785 C CA . SER A 1 93 ? -4.597 3.172 19.593 1.00 90.12 93 SER A CA 1
ATOM 786 C C . SER A 1 93 ? -3.276 3.801 20.002 1.00 90.12 93 SER A C 1
ATOM 788 O O . SER A 1 93 ? -3.203 4.575 20.948 1.00 90.12 93 SER A O 1
ATOM 790 N N . ASP A 1 94 ? -2.239 3.484 19.242 1.00 87.94 94 ASP A N 1
ATOM 791 C CA . ASP A 1 94 ? -0.903 4.060 19.385 1.00 87.94 94 ASP A CA 1
ATOM 792 C C . ASP A 1 94 ? -0.767 5.403 18.626 1.00 87.94 94 ASP A C 1
ATOM 794 O O . ASP A 1 94 ? 0.310 5.704 18.096 1.00 87.94 94 ASP A O 1
ATOM 798 N N . TYR A 1 95 ? -1.877 6.116 18.435 1.00 91.56 95 TYR A N 1
ATOM 799 C CA . TYR A 1 95 ? -1.964 7.383 17.714 1.00 91.56 95 TYR A CA 1
ATOM 800 C C . TYR A 1 95 ? -2.560 8.436 18.634 1.00 91.56 95 TYR A C 1
ATOM 802 O O . TYR A 1 95 ? -3.578 8.182 19.282 1.00 91.56 95 TYR A O 1
ATOM 810 N N . ASP A 1 96 ? -1.960 9.622 18.646 1.00 89.56 96 ASP A N 1
ATOM 811 C CA . ASP A 1 96 ? -2.440 10.731 19.469 1.00 89.56 96 ASP A CA 1
ATOM 812 C C . ASP A 1 96 ? -3.526 11.526 18.736 1.00 89.56 96 ASP A C 1
ATOM 814 O O . ASP A 1 96 ? -4.454 12.064 19.346 1.00 89.56 96 ASP A O 1
ATOM 818 N N . THR A 1 97 ? -3.441 11.576 17.402 1.00 91.38 97 THR A N 1
ATOM 819 C CA . THR A 1 97 ? -4.388 12.309 16.558 1.00 91.38 97 THR A CA 1
ATOM 820 C C . THR A 1 97 ? -4.801 11.521 15.319 1.00 91.38 97 THR A C 1
ATOM 822 O O . THR A 1 97 ? -4.068 10.683 14.799 1.00 91.38 97 THR A O 1
ATOM 825 N N . GLU A 1 98 ? -5.982 11.838 14.788 1.00 88.62 98 GLU A N 1
ATOM 826 C CA . GLU A 1 98 ? -6.454 11.282 13.514 1.00 88.62 98 GLU A CA 1
ATOM 827 C C . GLU A 1 98 ? -5.551 11.696 12.333 1.00 88.62 98 GLU A C 1
ATOM 829 O O . GLU A 1 98 ? -5.404 10.946 11.369 1.00 88.62 98 GLU A O 1
ATOM 834 N N . GLN A 1 99 ? -4.889 12.855 12.421 1.00 88.62 99 GLN A N 1
ATOM 835 C CA . GLN A 1 99 ? -3.989 13.340 11.372 1.00 88.62 99 GLN A CA 1
ATOM 836 C C . GLN A 1 99 ? -2.767 12.429 11.191 1.00 88.62 99 GLN A C 1
ATOM 838 O O . GLN A 1 99 ? -2.399 12.134 10.058 1.00 88.62 99 GLN A O 1
ATOM 843 N N . GLU A 1 100 ? -2.195 11.909 12.279 1.00 92.19 100 GLU A N 1
ATOM 844 C CA . GLU A 1 100 ? -1.078 10.954 12.207 1.00 92.19 100 GLU A CA 1
ATOM 845 C C . GLU A 1 100 ? -1.462 9.678 11.450 1.00 92.19 100 GLU A C 1
ATOM 847 O O . GLU A 1 100 ? -0.672 9.135 10.677 1.00 92.19 100 GLU A O 1
ATOM 852 N N . ILE A 1 101 ? -2.705 9.224 11.628 1.00 91.81 101 ILE A N 1
ATOM 853 C CA . ILE A 1 101 ? -3.248 8.059 10.925 1.00 91.81 101 ILE A CA 1
ATOM 854 C C . ILE A 1 101 ? -3.353 8.353 9.427 1.00 91.81 101 ILE A C 1
ATOM 856 O O . ILE A 1 101 ? -3.000 7.507 8.604 1.00 91.81 101 ILE A O 1
ATOM 860 N N . ILE A 1 102 ? -3.825 9.548 9.067 1.00 90.00 102 ILE A N 1
ATOM 861 C CA . ILE A 1 102 ? -3.949 9.992 7.675 1.00 90.00 102 ILE A CA 1
ATOM 862 C C . ILE A 1 102 ? -2.568 10.086 7.012 1.00 90.00 102 ILE A C 1
ATOM 864 O O . ILE A 1 102 ? -2.395 9.604 5.889 1.00 90.00 102 ILE A O 1
ATOM 868 N N . ASP A 1 103 ? -1.580 10.644 7.706 1.00 89.19 103 ASP A N 1
ATOM 869 C CA . ASP A 1 103 ? -0.215 10.780 7.197 1.00 89.19 103 ASP A CA 1
ATOM 870 C C . ASP A 1 103 ? 0.431 9.404 6.969 1.00 89.19 103 ASP A C 1
ATOM 872 O O . ASP A 1 103 ? 0.975 9.133 5.888 1.00 89.19 103 ASP A O 1
ATOM 876 N N . ASP A 1 104 ? 0.284 8.488 7.933 1.00 92.62 104 ASP A N 1
ATOM 877 C CA . ASP A 1 104 ? 0.720 7.099 7.792 1.00 92.62 104 ASP A CA 1
ATOM 878 C C . ASP A 1 104 ? -0.011 6.391 6.643 1.00 92.62 104 ASP A C 1
ATOM 880 O O . ASP A 1 104 ? 0.625 5.674 5.865 1.00 92.62 104 ASP A O 1
ATOM 884 N N . LEU A 1 105 ? -1.322 6.608 6.484 1.00 91.25 105 LEU A N 1
ATOM 885 C CA . LEU A 1 105 ? -2.117 6.052 5.386 1.00 91.25 105 LEU A CA 1
ATOM 886 C C . LEU A 1 105 ? -1.602 6.516 4.022 1.00 91.25 105 LEU A C 1
ATOM 888 O O . LEU A 1 105 ? -1.414 5.680 3.135 1.00 91.25 105 LEU A O 1
ATOM 892 N N . TYR A 1 106 ? -1.329 7.811 3.845 1.00 88.19 106 TYR A N 1
ATOM 893 C CA . TYR A 1 106 ? -0.751 8.341 2.606 1.00 88.19 106 TYR A CA 1
ATOM 894 C C . TYR A 1 106 ? 0.649 7.793 2.336 1.00 88.19 106 TYR A C 1
ATOM 896 O O . TYR A 1 106 ? 0.992 7.500 1.184 1.00 88.19 106 TYR A O 1
ATOM 904 N N . TYR A 1 107 ? 1.453 7.608 3.382 1.00 89.38 107 TYR A N 1
ATOM 905 C CA . TYR A 1 107 ? 2.764 6.987 3.259 1.00 89.38 107 TYR A CA 1
ATOM 906 C C . TYR A 1 107 ? 2.657 5.530 2.790 1.00 89.38 107 TYR A C 1
ATOM 908 O O . TYR A 1 107 ? 3.300 5.148 1.806 1.00 89.38 107 TYR A O 1
ATOM 916 N N . ILE A 1 108 ? 1.821 4.714 3.445 1.00 91.94 108 ILE A N 1
ATOM 917 C CA . ILE A 1 108 ? 1.707 3.289 3.114 1.00 91.94 108 ILE A CA 1
ATOM 918 C C . ILE A 1 108 ? 0.944 3.037 1.811 1.00 91.94 108 ILE A C 1
ATOM 920 O O . ILE A 1 108 ? 1.229 2.043 1.146 1.00 91.94 108 ILE A O 1
ATOM 924 N N . ALA A 1 109 ? 0.022 3.920 1.405 1.00 88.38 109 ALA A N 1
ATOM 925 C CA . ALA A 1 109 ? -0.808 3.759 0.206 1.00 88.38 109 ALA A CA 1
ATOM 926 C C . ALA A 1 109 ? 0.013 3.614 -1.085 1.00 88.38 109 ALA A C 1
ATOM 928 O O . ALA A 1 109 ? -0.438 2.968 -2.032 1.00 88.38 109 ALA A O 1
ATOM 929 N N . LYS A 1 110 ? 1.246 4.131 -1.108 1.00 86.88 110 LYS A N 1
ATOM 930 C CA . LYS A 1 110 ? 2.208 3.948 -2.209 1.00 86.88 110 LYS A CA 1
ATOM 931 C C . LYS A 1 110 ? 2.600 2.477 -2.419 1.00 86.88 110 LYS A C 1
ATOM 933 O O . LYS A 1 110 ? 2.982 2.088 -3.517 1.00 86.88 110 LYS A O 1
ATOM 938 N N . TYR A 1 111 ? 2.464 1.646 -1.386 1.00 89.25 111 TYR A N 1
ATOM 939 C CA . TYR A 1 111 ? 2.870 0.239 -1.354 1.00 89.25 111 TYR A CA 1
ATOM 940 C C . TYR A 1 111 ? 1.671 -0.722 -1.378 1.00 89.25 111 TYR A C 1
ATOM 942 O O . TYR A 1 111 ? 1.657 -1.750 -0.693 1.00 89.25 111 TYR A O 1
ATOM 950 N N . GLY A 1 112 ? 0.653 -0.409 -2.183 1.00 86.50 112 GLY A N 1
ATOM 951 C CA . GLY A 1 112 ? -0.594 -1.174 -2.281 1.00 86.50 112 GLY A CA 1
ATOM 952 C C . GLY A 1 112 ? -0.449 -2.603 -2.809 1.00 86.50 112 GLY A C 1
ATOM 953 O O . GLY A 1 112 ? -1.397 -3.384 -2.727 1.00 86.50 112 GLY A O 1
ATOM 954 N N . ASP A 1 113 ? 0.730 -3.015 -3.274 1.00 87.00 113 ASP A N 1
ATOM 955 C CA . ASP A 1 113 ? 1.026 -4.419 -3.575 1.00 87.00 113 ASP A CA 1
ATOM 956 C C . ASP A 1 113 ? 1.042 -5.305 -2.314 1.00 87.00 113 ASP A C 1
ATOM 958 O O . ASP A 1 113 ? 0.730 -6.506 -2.381 1.00 87.00 113 ASP A O 1
ATOM 962 N N . ILE A 1 114 ? 1.305 -4.713 -1.143 1.00 90.62 114 ILE A N 1
ATOM 963 C CA . ILE A 1 114 ? 1.273 -5.382 0.161 1.00 90.62 114 ILE A CA 1
ATOM 964 C C . ILE A 1 114 ? -0.181 -5.556 0.619 1.00 90.62 114 ILE A C 1
ATOM 966 O O . ILE A 1 114 ? -0.975 -4.619 0.646 1.00 90.62 114 ILE A O 1
ATOM 970 N N . LEU A 1 115 ? -0.548 -6.779 1.019 1.00 91.56 115 LEU A N 1
ATOM 971 C CA . LEU A 1 115 ? -1.921 -7.090 1.434 1.00 91.56 115 LEU A CA 1
ATOM 972 C C . LEU A 1 115 ? -2.365 -6.296 2.671 1.00 91.56 115 LEU A C 1
ATOM 974 O O . LEU A 1 115 ? -3.490 -5.806 2.690 1.00 91.56 115 LEU A O 1
ATOM 978 N N . SER A 1 116 ? -1.502 -6.169 3.683 1.00 94.06 116 SER A N 1
ATOM 979 C CA . SER A 1 116 ? -1.814 -5.434 4.918 1.00 94.06 116 SER A CA 1
ATOM 980 C C . SER A 1 116 ? -2.130 -3.964 4.652 1.00 94.06 116 SER A C 1
ATOM 982 O O . SER A 1 116 ? -3.059 -3.440 5.252 1.00 94.06 116 SER A O 1
ATOM 984 N N . VAL A 1 117 ? -1.425 -3.343 3.699 1.00 94.38 117 VAL A N 1
ATOM 985 C CA . VAL A 1 117 ? -1.681 -1.964 3.262 1.00 94.38 117 VAL A CA 1
ATOM 986 C C . VAL A 1 117 ? -3.084 -1.847 2.679 1.00 94.38 117 VAL A C 1
ATOM 988 O O . VAL A 1 117 ? -3.856 -0.995 3.104 1.00 94.38 117 VAL A O 1
ATOM 991 N N . ARG A 1 118 ? -3.450 -2.736 1.743 1.00 93.81 118 ARG A N 1
ATOM 992 C CA . ARG A 1 118 ? -4.792 -2.709 1.136 1.00 93.81 118 ARG A CA 1
ATOM 993 C C . ARG A 1 118 ? -5.891 -2.852 2.180 1.00 93.81 118 ARG A C 1
ATOM 995 O O . ARG A 1 118 ? -6.851 -2.098 2.130 1.00 93.81 118 ARG A O 1
ATOM 1002 N N . LYS A 1 119 ? -5.720 -3.772 3.135 1.00 94.88 119 LYS A N 1
ATOM 1003 C CA . LYS A 1 119 ? -6.674 -3.958 4.235 1.00 94.88 119 LYS A CA 1
ATOM 1004 C C . LYS A 1 119 ? -6.784 -2.712 5.114 1.00 94.88 119 LYS A C 1
ATOM 1006 O O . LYS A 1 119 ? -7.892 -2.325 5.448 1.00 94.88 119 LYS A O 1
ATOM 1011 N N . ALA A 1 120 ? -5.662 -2.086 5.470 1.00 94.56 120 ALA A N 1
ATOM 1012 C CA . ALA A 1 120 ? -5.660 -0.875 6.291 1.00 94.56 120 ALA A CA 1
ATOM 1013 C C . ALA A 1 120 ? -6.416 0.274 5.603 1.00 94.56 120 ALA A C 1
ATOM 1015 O O . ALA A 1 120 ? -7.292 0.888 6.208 1.00 94.56 120 ALA A O 1
ATOM 1016 N N . VAL A 1 121 ? -6.135 0.506 4.317 1.00 93.75 121 VAL A N 1
ATOM 1017 C CA . VAL A 1 121 ? -6.806 1.545 3.522 1.00 93.75 121 VAL A CA 1
ATOM 1018 C C . VAL A 1 121 ? -8.294 1.230 3.313 1.00 93.75 121 VAL A C 1
ATOM 1020 O O . VAL A 1 121 ? -9.132 2.124 3.389 1.00 93.75 121 VAL A O 1
ATOM 1023 N N . GLU A 1 122 ? -8.649 -0.035 3.081 1.00 94.06 122 GLU A N 1
ATOM 1024 C CA . GLU A 1 122 ? -10.044 -0.477 2.965 1.00 94.06 122 GLU A CA 1
ATOM 1025 C C . GLU A 1 122 ? -10.824 -0.254 4.267 1.00 94.06 122 GLU A C 1
ATOM 1027 O O . GLU A 1 122 ? -11.909 0.327 4.230 1.00 94.06 122 GLU A O 1
ATOM 1032 N N . SER A 1 123 ? -10.256 -0.642 5.414 1.00 92.62 123 SER A N 1
ATOM 1033 C CA . SER A 1 123 ? -10.856 -0.400 6.729 1.00 92.62 123 SER A CA 1
ATOM 1034 C C . SER A 1 123 ? -11.047 1.091 6.999 1.00 92.62 123 SER A C 1
ATOM 1036 O O . SER A 1 123 ? -12.129 1.499 7.406 1.00 92.62 123 SER A O 1
ATOM 1038 N N . TRP A 1 124 ? -10.045 1.924 6.701 1.00 91.06 124 TRP A N 1
ATOM 1039 C CA . TRP A 1 124 ? -10.178 3.376 6.825 1.00 91.06 124 TRP A CA 1
ATOM 1040 C C . TRP A 1 124 ? -11.338 3.916 5.984 1.00 91.06 124 TRP A C 1
ATOM 1042 O O . TRP A 1 124 ? -12.226 4.594 6.499 1.00 91.06 124 TRP A O 1
ATOM 1052 N N . ASN A 1 125 ? -11.375 3.558 4.698 1.00 91.00 125 ASN A N 1
ATOM 1053 C CA . ASN A 1 125 ? -12.411 4.012 3.776 1.00 91.00 125 ASN A CA 1
ATOM 1054 C C . ASN A 1 125 ? -13.813 3.524 4.162 1.00 91.00 125 ASN A C 1
ATOM 1056 O O . ASN A 1 125 ? -14.791 4.186 3.823 1.00 91.00 125 ASN A O 1
ATOM 1060 N N . LYS A 1 126 ? -13.937 2.394 4.867 1.00 90.44 126 LYS A N 1
ATOM 1061 C CA . LYS A 1 126 ? -15.232 1.889 5.337 1.00 90.44 126 LYS A CA 1
ATOM 1062 C C . LYS A 1 126 ? -15.928 2.879 6.276 1.00 90.44 126 LYS A C 1
ATOM 1064 O O . LYS A 1 126 ? -17.138 3.043 6.172 1.00 90.44 126 LYS A O 1
ATOM 1069 N N . GLN A 1 127 ? -15.173 3.535 7.157 1.00 87.00 127 GLN A N 1
ATOM 1070 C CA . GLN A 1 127 ? -15.707 4.488 8.135 1.00 87.00 127 GLN A CA 1
ATOM 1071 C C . GLN A 1 127 ? -15.559 5.948 7.679 1.00 87.00 127 GLN A C 1
ATOM 1073 O O . GLN A 1 127 ? -16.473 6.753 7.842 1.00 87.00 127 GLN A O 1
ATOM 1078 N N . HIS A 1 128 ? -14.422 6.288 7.069 1.00 84.81 128 HIS A N 1
ATOM 1079 C CA . HIS A 1 128 ? -14.026 7.665 6.752 1.00 84.81 128 HIS A CA 1
ATOM 1080 C C . HIS A 1 128 ? -14.055 7.978 5.249 1.00 84.81 128 HIS A C 1
ATOM 1082 O O . HIS A 1 128 ? -13.749 9.100 4.845 1.00 84.81 128 HIS A O 1
ATOM 1088 N N . GLY A 1 129 ? -14.458 7.025 4.401 1.00 74.31 129 GLY A N 1
ATOM 1089 C CA . GLY A 1 129 ? -14.416 7.168 2.941 1.00 74.31 129 GLY A CA 1
ATOM 1090 C C . GLY A 1 129 ? -15.311 8.271 2.375 1.00 74.31 129 GLY A C 1
ATOM 1091 O O . GLY A 1 129 ? -15.052 8.738 1.269 1.00 74.31 129 GLY A O 1
ATOM 1092 N N . ASN A 1 130 ? -16.313 8.728 3.134 1.00 71.12 130 ASN A N 1
ATOM 1093 C CA . ASN A 1 130 ? -17.146 9.878 2.766 1.00 71.12 130 ASN A CA 1
ATOM 1094 C C . ASN A 1 130 ? -16.421 11.223 2.945 1.00 71.12 130 ASN A C 1
ATOM 1096 O O . ASN A 1 130 ? -16.811 12.203 2.321 1.00 71.12 130 ASN A O 1
ATOM 1100 N N . LYS A 1 131 ? -15.388 11.275 3.798 1.00 73.25 131 LYS A N 1
ATOM 1101 C CA . LYS A 1 131 ? -14.581 12.477 4.055 1.00 73.25 131 LYS A CA 1
ATOM 1102 C C . LYS A 1 131 ? -13.294 12.457 3.233 1.00 73.25 131 LYS A C 1
ATOM 1104 O O . LYS A 1 131 ? -13.047 13.365 2.448 1.00 73.25 131 LYS A O 1
ATOM 1109 N N . THR A 1 132 ? -12.510 11.388 3.383 1.00 76.19 132 THR A N 1
ATOM 1110 C CA . THR A 1 132 ? -11.168 11.277 2.798 1.00 76.19 132 THR A CA 1
ATOM 1111 C C . THR A 1 132 ? -10.973 9.877 2.242 1.00 76.19 132 THR A C 1
ATOM 1113 O O . THR A 1 132 ? -10.576 8.951 2.953 1.00 76.19 132 THR A O 1
ATOM 1116 N N . LYS A 1 133 ? -11.267 9.711 0.951 1.00 84.00 133 LYS A N 1
ATOM 1117 C CA . LYS A 1 133 ? -11.084 8.437 0.256 1.00 84.00 133 LYS A CA 1
ATOM 1118 C C . LYS A 1 133 ? -9.633 8.274 -0.184 1.00 84.00 133 LYS A C 1
ATOM 1120 O O . LYS A 1 133 ? -9.163 8.983 -1.069 1.00 84.00 133 LYS A O 1
ATOM 1125 N N . ILE A 1 134 ? -8.950 7.284 0.379 1.00 87.81 134 ILE A N 1
ATOM 1126 C CA . ILE A 1 134 ? -7.558 6.967 0.043 1.00 87.81 134 ILE A CA 1
ATOM 1127 C C . ILE A 1 134 ? -7.542 5.754 -0.886 1.00 87.81 134 ILE A C 1
ATOM 1129 O O . ILE A 1 134 ? -8.195 4.749 -0.619 1.00 87.81 134 ILE A O 1
ATOM 1133 N N . THR A 1 135 ? -6.808 5.828 -1.997 1.00 86.25 135 THR A N 1
ATOM 1134 C CA . THR A 1 135 ? -6.691 4.707 -2.943 1.00 86.25 135 THR A CA 1
ATOM 1135 C C . THR A 1 135 ? -5.252 4.198 -2.953 1.00 86.25 135 THR A C 1
ATOM 1137 O O . THR A 1 135 ? -4.350 4.976 -3.261 1.00 86.25 135 THR A O 1
ATOM 1140 N N . PRO A 1 136 ? -5.003 2.916 -2.626 1.00 88.75 136 PRO A N 1
ATOM 1141 C CA . PRO A 1 136 ? -3.654 2.377 -2.648 1.00 88.75 136 PRO A CA 1
ATOM 1142 C C . PRO A 1 136 ? -3.193 2.156 -4.095 1.00 88.75 136 PRO A C 1
ATOM 1144 O O . PRO A 1 136 ? -3.957 1.673 -4.934 1.00 88.75 136 PRO A O 1
ATOM 1147 N N . TYR A 1 137 ? -1.930 2.461 -4.381 1.00 85.31 137 TYR A N 1
ATOM 1148 C CA . TYR A 1 137 ? -1.309 2.176 -5.671 1.00 85.31 137 TYR A CA 1
ATOM 1149 C C . TYR A 1 137 ? -1.000 0.679 -5.785 1.00 85.31 137 TYR A C 1
ATOM 1151 O O . TYR A 1 137 ? -0.244 0.128 -4.985 1.00 85.31 137 TYR A O 1
ATOM 1159 N N . ILE A 1 138 ? -1.595 0.014 -6.774 1.00 84.69 138 ILE A N 1
ATOM 1160 C CA . ILE A 1 138 ? -1.409 -1.418 -7.036 1.00 84.69 138 ILE A CA 1
ATOM 1161 C C . ILE A 1 138 ? -0.785 -1.565 -8.420 1.00 84.69 138 ILE A C 1
ATOM 1163 O O . ILE A 1 138 ? -1.337 -1.066 -9.403 1.00 84.69 138 ILE A O 1
ATOM 1167 N N . SER A 1 139 ? 0.335 -2.281 -8.507 1.00 79.88 139 SER A N 1
ATOM 1168 C CA . SER A 1 139 ? 1.011 -2.530 -9.778 1.00 79.88 139 SER A CA 1
ATOM 1169 C C . SER A 1 139 ? 0.142 -3.375 -10.713 1.00 79.88 139 SER A C 1
ATOM 1171 O O . SER A 1 139 ? -0.629 -4.235 -10.276 1.00 79.88 139 SER A O 1
ATOM 1173 N N . HIS A 1 140 ? 0.286 -3.175 -12.027 1.00 77.19 140 HIS A N 1
ATOM 1174 C CA . HIS A 1 140 ? -0.498 -3.900 -13.034 1.00 77.19 140 HIS A CA 1
ATOM 1175 C C . HIS A 1 140 ? -0.389 -5.423 -12.866 1.00 77.19 140 HIS A C 1
ATOM 1177 O O . HIS A 1 140 ? -1.395 -6.127 -12.779 1.00 77.19 140 HIS A O 1
ATOM 1183 N N . LYS A 1 141 ? 0.841 -5.921 -12.689 1.00 78.75 141 LYS A N 1
ATOM 1184 C CA . LYS A 1 141 ? 1.124 -7.338 -12.430 1.00 78.75 141 LYS A CA 1
ATOM 1185 C C . LYS A 1 141 ? 0.367 -7.858 -11.207 1.00 78.75 141 LYS A C 1
ATOM 1187 O O . LYS A 1 141 ? -0.190 -8.956 -11.242 1.00 78.75 141 LYS A O 1
ATOM 1192 N N . LYS A 1 142 ? 0.332 -7.081 -10.119 1.00 83.38 142 LYS A N 1
ATOM 1193 C CA . LYS A 1 142 ? -0.376 -7.487 -8.904 1.00 83.38 142 LYS A CA 1
ATOM 1194 C C . LYS A 1 142 ? -1.888 -7.428 -9.079 1.00 83.38 142 LYS A C 1
ATOM 1196 O O . LYS A 1 142 ? -2.585 -8.308 -8.578 1.00 83.38 142 LYS A O 1
ATOM 1201 N N . LYS A 1 143 ? -2.389 -6.442 -9.820 1.00 85.44 143 LYS A N 1
ATOM 1202 C CA . LYS A 1 143 ? -3.804 -6.317 -10.176 1.00 85.44 143 LYS A CA 1
ATOM 1203 C C . LYS A 1 143 ? -4.285 -7.534 -10.970 1.00 85.44 143 LYS A C 1
ATOM 1205 O O . LYS A 1 143 ? -5.284 -8.138 -10.592 1.00 85.44 143 LYS A O 1
ATOM 1210 N N . GLU A 1 144 ? -3.535 -7.967 -11.982 1.00 84.75 144 GLU A N 1
ATOM 1211 C CA . GLU A 1 144 ? -3.843 -9.191 -12.732 1.00 84.75 144 GLU A CA 1
ATOM 1212 C C . GLU A 1 144 ? -3.827 -10.450 -11.854 1.00 84.75 144 GLU A C 1
ATOM 1214 O O . GLU A 1 144 ? -4.699 -11.310 -11.980 1.00 84.75 144 GLU A O 1
ATOM 1219 N N . GLU A 1 145 ? -2.849 -10.576 -10.950 1.00 87.00 145 GLU A N 1
ATOM 1220 C CA . GLU A 1 145 ? -2.777 -11.696 -10.002 1.00 87.00 145 GLU A CA 1
ATOM 1221 C C . GLU A 1 145 ? -4.014 -11.737 -9.088 1.00 87.00 145 GLU A C 1
ATOM 1223 O O . GLU A 1 145 ? -4.580 -12.807 -8.846 1.00 87.00 145 GLU A O 1
ATOM 1228 N N . LEU A 1 146 ? -4.450 -10.575 -8.592 1.00 86.44 146 LEU A N 1
ATOM 1229 C CA . LEU A 1 146 ? -5.642 -10.442 -7.756 1.00 86.44 146 LEU A CA 1
ATOM 1230 C C . LEU A 1 146 ? -6.920 -10.783 -8.533 1.00 86.44 146 LEU A C 1
ATOM 1232 O O . LEU A 1 146 ? -7.752 -11.529 -8.018 1.00 86.44 146 LEU A O 1
ATOM 1236 N N . GLU A 1 147 ? -7.046 -10.320 -9.776 1.00 87.12 147 GLU A N 1
ATOM 1237 C CA . GLU A 1 147 ? -8.175 -10.649 -10.655 1.00 87.12 147 GLU A CA 1
ATOM 1238 C C . GLU A 1 147 ? -8.235 -12.149 -10.973 1.00 87.12 147 GLU A C 1
ATOM 1240 O O . GLU A 1 147 ? -9.297 -12.768 -10.881 1.00 87.12 147 GLU A O 1
ATOM 1245 N N . LYS A 1 148 ? -7.090 -12.783 -11.260 1.00 87.19 148 LYS A N 1
ATOM 1246 C CA . LYS A 1 148 ? -7.009 -14.244 -11.433 1.00 87.19 148 LYS A CA 1
ATOM 1247 C C . LYS A 1 148 ? -7.488 -14.968 -10.173 1.00 87.19 148 LYS A C 1
ATOM 1249 O O . LYS A 1 148 ? -8.365 -15.824 -10.260 1.00 87.19 148 LYS A O 1
ATOM 1254 N N . LYS A 1 149 ? -6.984 -14.589 -8.991 1.00 84.81 149 LYS A N 1
ATOM 1255 C CA . LYS A 1 149 ? -7.409 -15.164 -7.698 1.00 84.81 149 LYS A CA 1
ATOM 1256 C C . LYS A 1 149 ? -8.904 -14.987 -7.435 1.00 84.81 149 LYS A C 1
ATOM 1258 O O . LYS A 1 149 ? -9.542 -15.904 -6.920 1.00 84.81 149 LYS A O 1
ATOM 1263 N N . ARG A 1 150 ? -9.470 -13.835 -7.799 1.00 84.44 150 ARG A N 1
ATOM 1264 C CA . ARG A 1 150 ? -10.907 -13.561 -7.682 1.00 84.44 150 ARG A CA 1
ATOM 1265 C C . ARG A 1 150 ? -11.725 -14.505 -8.562 1.00 84.44 150 ARG A C 1
ATOM 1267 O O . ARG A 1 150 ?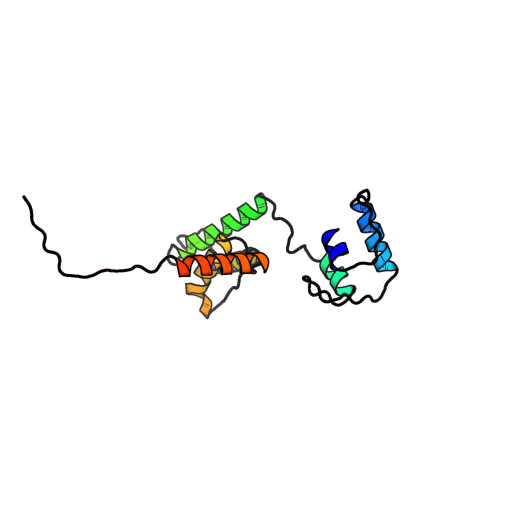 -12.666 -15.119 -8.067 1.00 84.44 150 ARG A O 1
ATOM 1274 N N . LYS A 1 151 ? -11.321 -14.688 -9.823 1.00 83.69 151 LYS A N 1
ATOM 1275 C CA . LYS A 1 151 ? -11.973 -15.619 -10.760 1.00 83.69 151 LYS A CA 1
ATOM 1276 C C . LYS A 1 151 ? -11.951 -17.068 -10.264 1.00 83.69 151 LYS A C 1
ATOM 1278 O O . LYS A 1 151 ? -12.952 -17.756 -10.426 1.00 83.69 151 LYS A O 1
ATOM 1283 N N . TYR A 1 152 ? -10.862 -17.518 -9.634 1.00 80.31 152 TYR A N 1
ATOM 1284 C CA . TYR A 1 152 ? -10.795 -18.862 -9.042 1.00 80.31 152 TYR A CA 1
ATOM 1285 C C . TYR A 1 152 ? -11.757 -19.029 -7.859 1.00 80.31 152 TYR A C 1
ATOM 1287 O O . TYR A 1 152 ? -12.532 -19.979 -7.840 1.00 80.31 152 TYR A O 1
ATOM 1295 N N . LYS A 1 153 ? -11.787 -18.077 -6.915 1.00 74.19 153 LYS A N 1
ATOM 1296 C CA . LYS A 1 153 ? -12.705 -18.147 -5.761 1.00 74.19 153 LYS A CA 1
ATOM 1297 C C . LYS A 1 153 ? -14.180 -18.212 -6.163 1.00 74.19 153 LYS A C 1
ATOM 1299 O O . LYS A 1 153 ? -14.956 -18.888 -5.502 1.00 74.19 153 LYS A O 1
ATOM 1304 N N . MET A 1 154 ? -14.567 -17.516 -7.232 1.00 66.88 154 MET A N 1
ATOM 1305 C CA . MET A 1 154 ? -15.962 -17.483 -7.686 1.00 66.88 154 MET A CA 1
ATOM 1306 C C . MET A 1 154 ? -16.433 -18.793 -8.333 1.00 66.88 154 MET A C 1
ATOM 1308 O O . MET A 1 154 ? -17.636 -19.032 -8.374 1.00 66.88 154 MET A O 1
ATOM 1312 N N . LYS A 1 155 ? -15.521 -19.631 -8.844 1.00 63.62 155 LYS A N 1
ATOM 1313 C CA . LYS A 1 155 ? -15.883 -20.873 -9.543 1.00 63.62 155 LYS A CA 1
ATOM 1314 C C . LYS A 1 155 ? -16.154 -22.053 -8.600 1.00 63.62 155 LYS A C 1
ATOM 1316 O O . LYS A 1 155 ? -17.019 -22.859 -8.919 1.00 63.62 155 LYS A O 1
ATOM 1321 N N . ASP A 1 156 ? -15.495 -22.112 -7.441 1.00 59.91 156 ASP A N 1
ATOM 1322 C CA . ASP A 1 156 ? -15.471 -23.317 -6.587 1.00 59.91 156 ASP A CA 1
ATOM 1323 C C . ASP A 1 156 ? -16.293 -23.233 -5.284 1.00 59.91 156 ASP A C 1
ATOM 1325 O O . ASP A 1 156 ? -16.273 -24.169 -4.489 1.00 59.91 156 ASP A O 1
ATOM 1329 N N . GLN A 1 157 ? -17.017 -22.139 -5.013 1.00 59.81 157 GLN A N 1
ATOM 1330 C CA . GLN A 1 157 ? -17.633 -21.906 -3.688 1.00 59.81 157 GLN A CA 1
ATOM 1331 C C . GLN A 1 157 ? -19.138 -21.617 -3.712 1.00 59.81 157 GLN A C 1
ATOM 1333 O O . GLN A 1 157 ? -19.630 -20.789 -2.946 1.00 59.81 157 GLN A O 1
ATOM 1338 N N . GLN A 1 158 ? -19.903 -22.303 -4.559 1.00 68.06 158 GLN A N 1
ATOM 1339 C CA . GLN A 1 158 ? -21.357 -22.315 -4.381 1.00 68.06 158 GLN A CA 1
ATOM 1340 C C . GLN A 1 158 ? -21.727 -23.367 -3.334 1.00 68.06 158 GLN A C 1
ATOM 1342 O O . GLN A 1 158 ? -21.607 -24.568 -3.576 1.00 68.06 158 GLN A O 1
ATOM 1347 N N . LEU A 1 159 ? -22.178 -22.910 -2.164 1.00 72.62 159 LEU A N 1
ATOM 1348 C CA . LEU A 1 159 ? -22.807 -23.770 -1.167 1.00 72.62 159 LEU A CA 1
ATOM 1349 C C . LEU A 1 159 ? -24.071 -24.383 -1.787 1.00 72.62 159 LEU A C 1
ATOM 1351 O O . LEU A 1 159 ? -25.054 -23.684 -2.023 1.00 72.62 159 LEU A O 1
ATOM 1355 N N . LYS A 1 160 ? -24.045 -25.690 -2.053 1.00 75.62 160 LYS A N 1
ATOM 1356 C CA . LYS A 1 160 ? -25.224 -26.437 -2.503 1.00 75.62 160 LYS A CA 1
ATOM 1357 C C . LYS A 1 160 ? -25.956 -26.986 -1.284 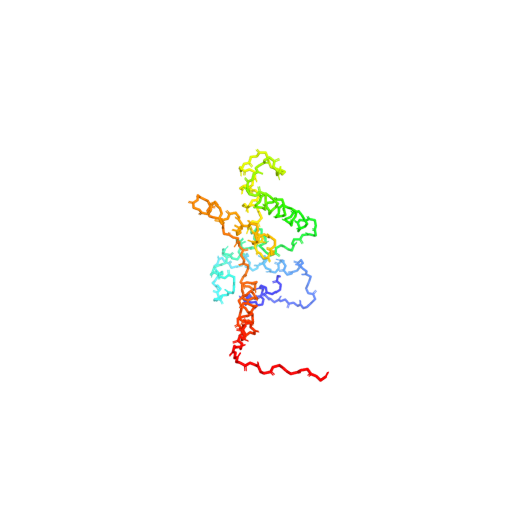1.00 75.62 160 LYS A C 1
ATOM 1359 O O . LYS A 1 160 ? -25.610 -28.048 -0.769 1.00 75.62 160 LYS A O 1
ATOM 1364 N N . ILE A 1 161 ? -26.945 -26.237 -0.808 1.00 80.38 161 ILE A N 1
ATOM 1365 C CA . ILE A 1 161 ? -27.836 -26.689 0.263 1.00 80.38 161 ILE A CA 1
ATOM 1366 C C . ILE A 1 161 ? -28.855 -27.644 -0.358 1.00 80.38 161 ILE A C 1
ATOM 1368 O O . ILE A 1 161 ? -29.619 -27.247 -1.234 1.00 80.38 161 ILE A O 1
ATOM 1372 N N . HIS A 1 162 ? -28.853 -28.897 0.088 1.00 81.06 162 HIS A N 1
ATOM 1373 C CA . HIS A 1 162 ? -29.860 -29.883 -0.291 1.00 81.06 162 HIS A CA 1
ATOM 1374 C C . HIS A 1 162 ? -30.831 -30.025 0.881 1.00 81.06 162 HIS A C 1
ATOM 1376 O O . HIS A 1 162 ? -30.421 -30.394 1.981 1.00 81.06 162 HIS A O 1
ATOM 1382 N N . SER A 1 163 ? -32.101 -29.701 0.659 1.00 83.19 163 SER A N 1
ATOM 1383 C CA . SER A 1 163 ? -33.188 -29.877 1.624 1.00 83.19 163 SER A CA 1
ATOM 1384 C C . SER A 1 163 ? -34.166 -30.935 1.110 1.00 83.19 163 SER A C 1
ATOM 1386 O O . SER A 1 163 ? -34.465 -30.989 -0.081 1.00 83.19 163 SER A O 1
ATOM 1388 N N . GLY A 1 164 ? -34.643 -31.805 2.000 1.00 89.88 164 GLY A N 1
ATOM 1389 C CA . GLY A 1 164 ? -35.552 -32.899 1.664 1.00 89.88 164 GLY A CA 1
ATOM 1390 C C . GLY A 1 164 ? -36.070 -33.612 2.911 1.00 89.88 164 GLY A C 1
ATOM 1391 O O . GLY A 1 164 ? -35.643 -33.315 4.026 1.00 89.88 164 GLY A O 1
ATOM 1392 N N . SER A 1 165 ? -37.010 -34.537 2.725 1.00 84.00 165 SER A N 1
ATOM 1393 C CA . SER A 1 165 ? -37.500 -35.406 3.798 1.00 84.00 165 SER A CA 1
ATOM 1394 C C . SER A 1 165 ? -36.617 -36.646 3.900 1.00 84.00 165 SER A C 1
ATOM 1396 O O . SER A 1 165 ? -36.400 -37.338 2.907 1.00 84.00 165 SER A O 1
ATOM 1398 N N . PHE A 1 166 ? -36.125 -36.936 5.102 1.00 87.25 166 PHE A N 1
ATOM 1399 C CA . PHE A 1 166 ? -35.272 -38.090 5.377 1.00 87.25 166 PHE A CA 1
ATOM 1400 C C . PHE A 1 166 ? -35.991 -39.022 6.351 1.00 87.25 166 PHE A C 1
ATOM 1402 O O . PHE A 1 166 ? -36.485 -38.573 7.385 1.00 87.25 166 PHE A O 1
ATOM 1409 N N . VAL A 1 167 ? -36.048 -40.315 6.031 1.00 84.56 167 VAL A N 1
ATOM 1410 C CA . VAL A 1 167 ? -36.507 -41.344 6.970 1.00 84.56 167 VAL A CA 1
ATOM 1411 C C . VAL A 1 167 ? -35.285 -41.825 7.740 1.00 84.56 167 VAL A C 1
ATOM 1413 O O . VAL A 1 167 ? -34.371 -42.401 7.155 1.00 84.56 167 VAL A O 1
ATOM 1416 N N . VAL A 1 168 ? -35.250 -41.546 9.042 1.00 83.38 168 VAL A N 1
ATOM 1417 C CA . VAL A 1 168 ? -34.187 -42.001 9.945 1.00 83.38 168 VAL A CA 1
ATOM 1418 C C . VAL A 1 168 ? -34.740 -43.158 10.767 1.00 83.38 168 VAL A C 1
ATOM 1420 O O . VAL A 1 168 ? -35.711 -42.987 11.501 1.00 83.38 168 VAL A O 1
ATOM 1423 N N . SER A 1 169 ? -34.133 -44.333 10.636 1.00 82.12 169 SER A N 1
ATOM 1424 C CA . SER A 1 169 ? -34.472 -45.532 11.405 1.00 82.12 169 SER A CA 1
ATOM 1425 C C . SER A 1 169 ? -33.254 -46.001 12.194 1.00 82.12 169 SER A C 1
ATOM 1427 O O . SER A 1 169 ? -32.150 -46.027 11.651 1.00 82.12 169 SER A O 1
ATOM 1429 N N . PHE A 1 170 ? -33.465 -46.403 13.444 1.00 75.38 170 PHE A N 1
ATOM 1430 C CA . PHE A 1 170 ? -32.439 -47.005 14.295 1.00 75.38 170 PHE A CA 1
ATOM 1431 C C . PHE A 1 170 ? -32.779 -48.477 14.539 1.00 75.38 170 PHE A C 1
ATOM 1433 O O . PHE A 1 170 ? -33.952 -48.816 14.700 1.00 75.38 170 PHE A O 1
ATOM 1440 N N . SER A 1 171 ? -31.747 -49.320 14.519 1.00 68.12 171 SER A N 1
ATOM 1441 C CA . SER A 1 171 ? -31.774 -50.754 14.837 1.00 68.12 171 SER A CA 1
ATOM 1442 C C . SER A 1 171 ? -31.459 -51.009 16.301 1.00 68.12 171 SER A C 1
ATOM 1444 O O . SER A 1 171 ? -30.493 -50.363 16.772 1.00 68.12 171 SER A O 1
#

Radius of gyration: 25.12 Å; chains: 1; bounding box: 68×66×54 Å